Protein AF-A0A501WYX5-F1 (afdb_monomer_lite)

Structure (mmCIF, N/CA/C/O backbone):
data_AF-A0A501WYX5-F1
#
_entry.id   AF-A0A501WYX5-F1
#
loop_
_atom_site.group_PDB
_atom_site.id
_atom_site.type_symbol
_atom_site.label_atom_id
_atom_site.label_alt_id
_atom_site.label_comp_id
_atom_site.label_asym_id
_atom_site.label_entity_id
_atom_site.label_seq_id
_atom_site.pdbx_PDB_ins_code
_atom_site.Cartn_x
_atom_site.Cartn_y
_atom_site.Cartn_z
_atom_site.occupancy
_a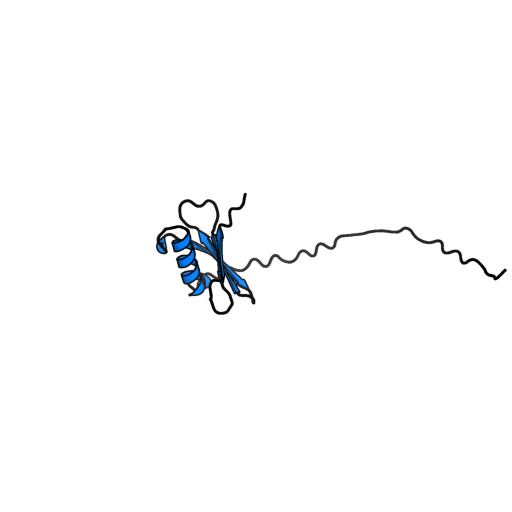tom_site.B_iso_or_equiv
_atom_site.auth_seq_id
_atom_site.auth_comp_id
_atom_site.auth_asym_id
_atom_site.auth_atom_id
_atom_site.pdbx_PDB_model_num
ATOM 1 N N . MET A 1 1 ? 74.039 24.073 5.113 1.00 47.31 1 MET A N 1
ATOM 2 C CA . MET A 1 1 ? 74.199 25.259 4.242 1.00 47.31 1 MET A CA 1
ATOM 3 C C . MET A 1 1 ? 73.671 24.905 2.859 1.00 47.31 1 MET A C 1
ATOM 5 O O . MET A 1 1 ? 74.211 24.002 2.243 1.00 47.31 1 MET A O 1
ATOM 9 N N . GLY A 1 2 ? 72.591 25.558 2.420 1.00 41.66 2 GLY A N 1
ATOM 10 C CA . GLY A 1 2 ? 71.924 25.338 1.131 1.00 41.66 2 GLY A CA 1
ATOM 11 C C . GLY A 1 2 ? 70.712 26.272 1.008 1.00 41.66 2 GLY A C 1
ATOM 12 O O . GLY A 1 2 ? 69.758 26.135 1.759 1.00 41.66 2 GLY A O 1
ATOM 13 N N . LYS A 1 3 ? 70.847 27.281 0.142 1.00 46.56 3 LYS A N 1
ATOM 14 C CA . LYS A 1 3 ? 69.938 28.394 -0.245 1.00 46.56 3 LYS A CA 1
ATOM 15 C C . LYS A 1 3 ? 68.622 27.889 -0.911 1.00 46.56 3 LYS A C 1
ATOM 17 O O . LYS A 1 3 ? 68.581 26.696 -1.184 1.00 46.56 3 LYS A O 1
ATOM 22 N N . PRO A 1 4 ? 67.641 28.729 -1.347 1.00 50.22 4 PRO A N 1
ATOM 23 C CA . PRO A 1 4 ? 67.460 30.186 -1.204 1.00 50.22 4 PRO A CA 1
ATOM 24 C C . PRO A 1 4 ? 65.999 30.689 -0.952 1.00 50.22 4 PRO A C 1
ATOM 26 O O . PRO A 1 4 ? 65.017 29.977 -1.092 1.00 50.22 4 PRO A O 1
ATOM 29 N N . MET A 1 5 ? 65.916 31.992 -0.646 1.00 45.16 5 MET A N 1
ATOM 30 C CA . MET A 1 5 ? 64.968 33.018 -1.143 1.00 45.16 5 MET A CA 1
ATOM 31 C C . MET A 1 5 ? 63.448 32.754 -1.209 1.00 45.16 5 MET A C 1
ATOM 33 O O . MET A 1 5 ? 62.918 32.167 -2.141 1.00 45.16 5 MET A O 1
ATOM 37 N N . ARG A 1 6 ? 62.772 33.407 -0.253 1.00 59.81 6 ARG A N 1
ATOM 38 C CA . ARG A 1 6 ? 61.583 34.280 -0.370 1.00 59.81 6 ARG A CA 1
ATOM 39 C C . ARG A 1 6 ? 60.839 34.294 -1.717 1.00 59.81 6 ARG A C 1
ATOM 41 O O . ARG A 1 6 ? 61.354 34.816 -2.700 1.00 59.81 6 ARG A O 1
ATOM 48 N N . ALA A 1 7 ? 59.544 34.000 -1.655 1.00 46.84 7 ALA A N 1
ATOM 49 C CA . ALA A 1 7 ? 58.537 34.710 -2.435 1.00 46.84 7 ALA A CA 1
ATOM 50 C C . ALA A 1 7 ? 57.392 35.100 -1.494 1.00 46.84 7 ALA A C 1
ATOM 52 O O . ALA A 1 7 ? 56.769 34.256 -0.855 1.00 46.84 7 ALA A O 1
ATOM 53 N N . ALA A 1 8 ? 57.187 36.407 -1.360 1.00 55.53 8 ALA A N 1
ATOM 54 C CA . ALA A 1 8 ? 56.012 36.979 -0.735 1.00 55.53 8 ALA A CA 1
ATOM 55 C C . ALA A 1 8 ? 54.798 36.698 -1.626 1.00 55.53 8 ALA A C 1
ATOM 57 O O . ALA A 1 8 ? 54.860 36.871 -2.842 1.00 55.53 8 ALA A O 1
ATOM 58 N N . SER A 1 9 ? 53.684 36.293 -1.033 1.00 49.44 9 SER A N 1
ATOM 59 C CA . SER A 1 9 ? 52.380 36.323 -1.694 1.00 49.44 9 SER A CA 1
ATOM 60 C C . SER A 1 9 ? 51.358 36.786 -0.667 1.00 49.44 9 SER A C 1
ATOM 62 O O . SER A 1 9 ? 50.842 36.017 0.137 1.00 49.44 9 SER A O 1
ATOM 64 N N . ILE A 1 10 ? 51.176 38.105 -0.647 1.00 54.62 10 ILE A N 1
ATOM 65 C CA . ILE A 1 10 ? 50.020 38.790 -0.072 1.00 54.62 10 ILE A CA 1
ATOM 66 C C . ILE A 1 10 ? 48.903 38.696 -1.112 1.00 54.62 10 ILE A C 1
ATOM 68 O O . ILE A 1 10 ? 49.193 38.929 -2.283 1.00 54.62 10 ILE A O 1
ATOM 72 N N . ALA A 1 11 ? 47.676 38.433 -0.643 1.00 48.25 11 ALA A N 1
ATOM 73 C CA . ALA A 1 11 ? 46.356 38.589 -1.285 1.00 48.25 11 ALA A CA 1
ATOM 74 C C . ALA A 1 11 ? 45.569 37.268 -1.196 1.00 48.25 11 ALA A C 1
ATOM 76 O O . ALA A 1 11 ? 46.105 36.218 -1.508 1.00 48.25 11 ALA A O 1
ATOM 77 N N . LEU A 1 12 ? 44.299 37.203 -0.804 1.00 48.56 12 LEU A N 1
ATOM 78 C CA . LEU A 1 12 ? 43.284 38.227 -0.594 1.00 48.56 12 LEU A CA 1
ATOM 79 C C . LEU A 1 12 ? 42.170 37.546 0.233 1.00 48.56 12 LEU A C 1
ATOM 81 O O . LEU A 1 12 ? 41.700 36.473 -0.144 1.00 48.56 12 LEU A O 1
ATOM 85 N N . LEU A 1 13 ? 41.741 38.142 1.349 1.00 61.16 13 LEU A N 1
ATOM 86 C CA . LEU A 1 13 ? 40.430 37.839 1.928 1.00 61.16 13 LEU A CA 1
ATOM 87 C C . LEU A 1 13 ? 39.374 38.441 1.001 1.00 61.16 13 LEU A C 1
ATOM 89 O O . LEU A 1 13 ? 39.266 39.661 0.982 1.00 61.16 13 LEU A O 1
ATOM 93 N N . THR A 1 14 ? 38.561 37.632 0.319 1.00 53.94 14 THR A N 1
ATOM 94 C CA . THR A 1 14 ? 37.236 38.075 -0.148 1.00 53.94 14 THR A CA 1
ATOM 95 C C . THR A 1 14 ? 36.271 36.915 -0.389 1.00 53.94 14 THR A C 1
ATOM 97 O O . THR A 1 14 ? 36.473 36.100 -1.282 1.00 53.94 14 THR A O 1
ATOM 100 N N . ALA A 1 15 ? 35.177 36.979 0.373 1.00 50.47 15 ALA A N 1
ATOM 101 C CA . ALA A 1 15 ? 33.795 36.696 -0.010 1.00 50.47 15 ALA A CA 1
ATOM 102 C C . ALA A 1 15 ? 33.366 35.239 -0.274 1.00 50.47 15 ALA A C 1
ATOM 104 O O . ALA A 1 15 ? 33.474 34.717 -1.379 1.00 50.47 15 ALA A O 1
ATOM 105 N N . LEU A 1 16 ? 32.681 34.664 0.725 1.00 59.12 16 LEU A N 1
ATOM 106 C CA . LEU A 1 16 ? 31.475 33.873 0.462 1.00 59.12 16 LEU A CA 1
ATOM 107 C C . LEU A 1 16 ? 30.449 34.790 -0.216 1.00 59.12 16 LEU A C 1
ATOM 109 O O . LEU A 1 16 ? 30.168 35.869 0.317 1.00 59.12 16 LEU A O 1
ATOM 113 N N . PRO A 1 17 ? 29.820 34.332 -1.307 1.00 52.31 17 PRO A N 1
ATOM 114 C CA . PRO A 1 17 ? 28.377 34.488 -1.317 1.00 52.31 17 PRO A CA 1
ATOM 115 C C . PRO A 1 17 ? 27.604 33.296 -1.902 1.00 52.31 17 PRO A C 1
ATOM 117 O O . PRO A 1 17 ? 27.955 32.708 -2.918 1.00 52.31 17 PRO A O 1
ATOM 120 N N . LEU A 1 18 ? 26.466 33.079 -1.241 1.00 50.78 18 LEU A N 1
ATOM 121 C CA . LEU A 1 18 ? 25.169 32.689 -1.791 1.00 50.78 18 LEU A CA 1
ATOM 122 C C . LEU A 1 18 ? 24.999 31.232 -2.240 1.00 50.78 18 LEU A C 1
ATOM 124 O O . LEU A 1 18 ? 25.261 30.835 -3.370 1.00 50.78 18 LEU A O 1
ATOM 128 N N . LEU A 1 19 ? 24.391 30.488 -1.311 1.00 52.97 19 LEU A N 1
ATOM 129 C CA . LEU A 1 19 ? 23.415 29.434 -1.564 1.00 52.97 19 LEU A CA 1
ATOM 130 C C . LEU A 1 19 ? 22.515 29.812 -2.752 1.00 52.97 19 LEU A C 1
ATOM 132 O O . LEU A 1 19 ? 21.510 30.505 -2.596 1.00 52.97 19 LEU A O 1
ATOM 136 N N . ALA A 1 20 ? 22.855 29.321 -3.939 1.00 46.78 20 ALA A N 1
ATOM 137 C CA . ALA A 1 20 ? 21.882 29.135 -4.996 1.00 46.78 20 ALA A CA 1
ATOM 138 C C . ALA A 1 20 ? 21.007 27.944 -4.584 1.00 46.78 20 ALA A C 1
ATOM 140 O O . ALA A 1 20 ? 21.253 26.805 -4.980 1.00 46.78 20 ALA A O 1
ATOM 141 N N . SER A 1 21 ? 20.006 28.201 -3.735 1.00 49.50 21 SER A N 1
ATOM 142 C CA . SER A 1 21 ? 18.837 27.329 -3.650 1.00 49.50 21 SER A CA 1
ATOM 143 C C . SER A 1 21 ? 18.191 27.363 -5.026 1.00 49.50 21 SER A C 1
ATOM 145 O O . SER A 1 21 ? 17.433 28.272 -5.352 1.00 49.50 21 SER A O 1
ATOM 147 N N . CYS A 1 22 ? 18.572 26.403 -5.866 1.00 50.03 22 CYS A N 1
ATOM 148 C CA . CYS A 1 22 ? 17.786 26.034 -7.023 1.00 50.03 22 CYS A CA 1
ATOM 149 C C . CYS A 1 22 ? 16.418 25.639 -6.475 1.00 50.03 22 CYS A C 1
ATOM 151 O O . CYS A 1 22 ? 16.265 24.578 -5.868 1.00 50.03 22 CYS A O 1
ATOM 153 N N . ASP A 1 23 ? 15.463 26.548 -6.640 1.00 53.09 23 ASP A N 1
ATOM 154 C CA . ASP A 1 23 ? 14.040 26.288 -6.545 1.00 53.09 23 ASP A CA 1
ATOM 155 C C . ASP A 1 23 ? 13.743 25.228 -7.609 1.00 53.09 23 ASP A C 1
ATOM 157 O O . ASP A 1 23 ? 13.512 25.512 -8.785 1.00 53.09 23 ASP A O 1
ATOM 161 N N . ALA A 1 24 ? 13.929 23.963 -7.231 1.00 58.62 24 ALA A N 1
ATOM 162 C CA . ALA A 1 24 ? 13.465 22.857 -8.031 1.00 58.62 24 ALA A CA 1
ATOM 163 C C . ALA A 1 24 ? 11.949 23.042 -8.104 1.00 58.62 24 ALA A C 1
ATOM 165 O O . ALA A 1 24 ? 11.319 23.061 -7.042 1.00 58.62 24 ALA A O 1
ATOM 166 N N . PRO A 1 25 ? 11.344 23.178 -9.299 1.00 49.12 25 PRO A N 1
ATOM 167 C CA . PRO A 1 25 ? 9.902 23.142 -9.388 1.00 49.12 25 PRO A CA 1
ATOM 168 C C . PRO A 1 25 ? 9.490 21.812 -8.774 1.00 49.12 25 PRO A C 1
ATOM 170 O O . PRO A 1 25 ? 9.814 20.743 -9.305 1.00 49.12 25 PRO A O 1
ATOM 173 N N . ALA A 1 26 ? 8.844 21.888 -7.609 1.00 57.56 26 ALA A N 1
ATOM 174 C CA . ALA A 1 26 ? 8.170 20.765 -7.003 1.00 57.56 26 ALA A CA 1
ATOM 175 C C . ALA A 1 26 ? 7.177 20.301 -8.061 1.00 57.56 26 ALA A C 1
ATOM 177 O O . ALA A 1 26 ? 6.120 20.897 -8.254 1.00 57.56 26 ALA A O 1
ATOM 178 N N . THR A 1 27 ? 7.595 19.299 -8.831 1.00 48.25 27 THR A N 1
ATOM 179 C CA . THR A 1 27 ? 6.763 18.629 -9.809 1.00 48.25 27 THR A CA 1
ATOM 180 C C . THR A 1 27 ? 5.727 17.938 -8.958 1.00 48.25 27 THR A C 1
ATOM 182 O O . THR A 1 27 ? 5.965 16.845 -8.452 1.00 48.25 27 THR A O 1
ATOM 185 N N . THR A 1 28 ? 4.623 18.629 -8.692 1.00 53.78 28 THR A N 1
ATOM 186 C CA . THR A 1 28 ? 3.439 18.046 -8.092 1.00 53.78 28 THR A CA 1
ATOM 187 C C . THR A 1 28 ? 3.094 16.875 -8.995 1.00 53.78 28 THR A C 1
ATOM 189 O O . THR A 1 28 ? 2.770 17.102 -10.166 1.00 53.78 28 THR A O 1
ATOM 192 N N . PRO A 1 29 ? 3.236 15.617 -8.534 1.00 56.31 29 PRO A N 1
ATOM 193 C CA . PRO A 1 29 ? 2.829 14.500 -9.353 1.00 56.31 29 PRO A CA 1
ATOM 194 C C . PRO A 1 29 ? 1.339 14.695 -9.595 1.00 56.31 29 PRO A C 1
ATOM 196 O O . PRO A 1 29 ? 0.524 14.667 -8.673 1.00 56.31 29 PRO A O 1
ATOM 199 N N . MET A 1 30 ? 0.996 14.991 -10.846 1.00 46.06 30 MET A N 1
ATOM 200 C CA . MET A 1 30 ? -0.381 15.092 -11.283 1.00 46.06 30 MET A CA 1
ATOM 201 C C . MET A 1 30 ? -0.973 13.696 -11.111 1.00 46.06 30 MET A C 1
ATOM 203 O O . MET A 1 30 ? -0.749 12.809 -11.938 1.00 46.06 30 MET A O 1
ATOM 207 N N . ALA A 1 31 ? -1.657 13.489 -9.984 1.00 52.97 31 ALA A N 1
ATOM 208 C CA . ALA A 1 31 ? -2.346 12.257 -9.649 1.00 52.97 31 ALA A CA 1
ATOM 209 C C . ALA A 1 31 ? -3.416 12.014 -10.717 1.00 52.97 31 ALA A C 1
ATOM 211 O O . ALA A 1 31 ? -4.540 12.510 -10.657 1.00 52.97 31 ALA A O 1
ATOM 212 N N . THR A 1 32 ? -3.036 11.284 -11.761 1.00 48.88 32 THR A N 1
ATOM 213 C CA . THR A 1 32 ? -3.933 10.902 -12.840 1.00 48.88 32 THR A CA 1
ATOM 214 C C . THR A 1 32 ? -4.931 9.921 -12.250 1.00 48.88 32 THR A C 1
ATOM 216 O O . THR A 1 32 ? -4.581 8.823 -11.827 1.00 48.88 32 THR A O 1
ATOM 219 N N . SER A 1 33 ? -6.202 10.306 -12.228 1.00 50.66 33 SER A N 1
ATOM 220 C CA . SER A 1 33 ? -7.296 9.555 -11.599 1.00 50.66 33 SER A CA 1
ATOM 221 C C . SER A 1 33 ? -7.533 8.172 -12.237 1.00 50.66 33 SER A C 1
ATOM 223 O O . SER A 1 33 ? -8.171 7.317 -11.630 1.00 50.66 33 SER A O 1
ATOM 225 N N . ARG A 1 34 ? -6.955 7.899 -13.422 1.00 45.91 34 ARG A N 1
ATOM 226 C CA . ARG A 1 34 ? -6.871 6.549 -14.024 1.00 45.91 34 ARG A CA 1
ATOM 227 C C . ARG A 1 34 ? -5.873 5.613 -13.323 1.00 45.91 34 ARG A C 1
ATOM 229 O O . ARG A 1 34 ? -5.898 4.413 -13.568 1.00 45.91 34 ARG A O 1
ATOM 236 N N . GLY A 1 35 ? -5.001 6.131 -12.458 1.00 48.25 35 GLY A N 1
ATOM 237 C CA . GLY A 1 35 ? -3.951 5.380 -11.764 1.00 48.25 35 GLY A CA 1
ATOM 238 C C . GLY A 1 35 ? -4.383 4.707 -10.458 1.00 48.25 35 GLY A C 1
ATOM 239 O O . GLY A 1 35 ? -3.626 3.883 -9.947 1.00 48.25 35 GLY A O 1
ATOM 240 N N . VAL A 1 36 ? -5.579 5.023 -9.945 1.00 55.44 36 VAL A N 1
ATOM 241 C CA . VAL A 1 36 ? -6.091 4.556 -8.638 1.00 55.44 36 VAL A CA 1
ATOM 242 C C . VAL A 1 36 ? -6.667 3.130 -8.704 1.00 55.44 36 VAL A C 1
ATOM 244 O O . VAL A 1 36 ? -6.817 2.474 -7.679 1.00 55.44 36 VAL A O 1
ATOM 247 N N . GLN A 1 37 ? -6.950 2.604 -9.900 1.00 63.31 37 GLN A N 1
ATOM 248 C CA . GLN A 1 37 ? -7.523 1.262 -10.103 1.00 63.31 37 GLN A CA 1
ATOM 249 C C . GLN A 1 37 ? -6.575 0.333 -10.881 1.00 63.31 37 GLN A C 1
ATOM 251 O O . GLN A 1 37 ? -6.982 -0.374 -11.796 1.00 63.31 37 GLN A O 1
ATOM 256 N N . GLY A 1 38 ? -5.281 0.358 -10.550 1.00 82.75 38 GLY A N 1
ATOM 257 C CA . GLY A 1 38 ? -4.291 -0.558 -11.130 1.00 82.75 38 GLY A CA 1
ATOM 258 C C . GLY A 1 38 ? -4.117 -1.852 -10.318 1.00 82.75 38 GLY A C 1
ATOM 259 O O . GLY A 1 38 ? -4.382 -1.846 -9.115 1.00 82.75 38 GLY A O 1
ATOM 260 N N . PRO A 1 39 ? -3.591 -2.939 -10.918 1.00 90.19 39 PRO A N 1
ATOM 261 C CA . PRO A 1 39 ? -3.363 -4.216 -10.227 1.00 90.19 39 PRO A CA 1
ATOM 262 C C . PRO A 1 39 ? -2.468 -4.070 -8.987 1.00 90.19 39 PRO A C 1
ATOM 264 O O . PRO A 1 39 ? -2.764 -4.648 -7.945 1.00 90.19 39 PRO A O 1
ATOM 267 N N . ILE A 1 40 ? -1.441 -3.215 -9.057 1.00 93.81 40 ILE A N 1
ATOM 268 C CA . ILE A 1 40 ? -0.578 -2.889 -7.910 1.00 93.81 40 ILE A CA 1
ATOM 269 C C . ILE A 1 40 ? -1.369 -2.196 -6.794 1.00 93.81 40 ILE A C 1
ATOM 271 O O . ILE A 1 40 ? -1.170 -2.497 -5.622 1.00 93.81 40 ILE A O 1
ATOM 275 N N . VAL A 1 41 ? -2.302 -1.301 -7.136 1.00 94.88 41 VAL A N 1
ATOM 276 C CA . VAL A 1 41 ? -3.137 -0.627 -6.131 1.00 94.88 41 VAL A CA 1
ATOM 277 C C . VAL A 1 41 ? -4.042 -1.637 -5.433 1.00 94.88 41 VAL A C 1
ATOM 279 O O . VAL A 1 41 ? -4.134 -1.621 -4.209 1.00 94.88 41 VAL A O 1
ATOM 282 N N . SER A 1 42 ? -4.654 -2.557 -6.179 1.00 95.06 42 SER A N 1
ATOM 283 C CA . SER A 1 42 ? -5.465 -3.638 -5.608 1.00 95.06 42 SER A CA 1
ATOM 284 C C . SER A 1 42 ? -4.649 -4.559 -4.697 1.00 95.06 42 SER A C 1
ATOM 286 O O . SER A 1 42 ? -5.087 -4.843 -3.582 1.00 95.06 42 SER A O 1
ATOM 288 N N . ALA A 1 43 ? -3.449 -4.965 -5.121 1.00 96.12 43 ALA A N 1
ATOM 289 C CA . ALA A 1 43 ? -2.547 -5.787 -4.314 1.00 96.12 43 ALA A CA 1
ATOM 290 C C . ALA A 1 43 ? -2.118 -5.065 -3.026 1.00 96.12 43 ALA A C 1
ATOM 292 O O . ALA A 1 43 ? -2.220 -5.620 -1.933 1.00 96.12 43 ALA A O 1
ATOM 293 N N . CYS A 1 44 ? -1.744 -3.788 -3.127 1.00 97.25 44 CYS A N 1
ATOM 294 C CA . CYS A 1 44 ? -1.404 -2.977 -1.964 1.00 97.25 44 CYS A CA 1
ATOM 295 C C . CYS A 1 44 ? -2.576 -2.807 -0.993 1.00 97.25 44 CYS A C 1
ATOM 297 O O . CYS A 1 44 ? -2.386 -2.908 0.219 1.00 97.25 44 CYS A O 1
ATOM 299 N N . ARG A 1 45 ? -3.800 -2.590 -1.493 1.00 97.25 45 ARG A N 1
ATOM 300 C CA . ARG A 1 45 ? -4.993 -2.524 -0.635 1.00 97.25 45 ARG A CA 1
ATOM 301 C C . ARG A 1 45 ? -5.224 -3.840 0.103 1.00 97.25 45 ARG A C 1
ATOM 303 O O . ARG A 1 45 ? -5.557 -3.803 1.284 1.00 97.25 45 ARG A O 1
ATOM 310 N N . ALA A 1 46 ? -5.033 -4.976 -0.567 1.00 97.56 46 ALA A N 1
ATOM 311 C CA . ALA A 1 46 ? -5.176 -6.294 0.043 1.00 97.56 46 ALA A CA 1
ATOM 312 C C . ALA A 1 46 ? -4.146 -6.533 1.157 1.00 97.56 46 ALA A C 1
ATOM 314 O O . ALA A 1 46 ? -4.513 -6.977 2.244 1.00 97.56 46 ALA A O 1
ATOM 315 N N . GLU A 1 47 ? -2.881 -6.173 0.937 1.00 97.81 47 GLU A N 1
ATOM 316 C CA . GLU A 1 47 ? -1.837 -6.350 1.951 1.00 97.81 47 GLU A CA 1
ATOM 317 C C . GLU A 1 47 ? -1.996 -5.393 3.142 1.00 97.81 47 GLU A C 1
ATOM 319 O O . GLU A 1 47 ? -1.825 -5.800 4.292 1.00 97.81 47 GLU A O 1
ATOM 324 N N . VAL A 1 48 ? -2.422 -4.145 2.910 1.00 97.50 48 VAL A N 1
ATOM 325 C CA . VAL A 1 48 ? -2.795 -3.231 4.003 1.00 97.50 48 VAL A CA 1
ATOM 326 C C . VAL A 1 48 ? -3.986 -3.785 4.789 1.00 97.50 48 VAL A C 1
ATOM 328 O O . VAL A 1 48 ? -3.942 -3.805 6.017 1.00 97.50 48 VAL A O 1
ATOM 331 N N . ALA A 1 49 ? -5.023 -4.284 4.109 1.00 97.81 49 ALA A N 1
ATOM 332 C CA . ALA A 1 49 ? -6.199 -4.872 4.752 1.00 97.81 49 ALA A CA 1
ATOM 333 C C . ALA A 1 49 ? -5.818 -6.062 5.645 1.00 97.81 49 ALA A C 1
ATOM 335 O O . ALA A 1 49 ? -6.207 -6.101 6.813 1.00 97.81 49 ALA A O 1
ATOM 336 N N . ARG A 1 50 ? -4.972 -6.973 5.140 1.00 97.50 50 ARG A N 1
ATOM 337 C CA . ARG A 1 50 ? -4.425 -8.103 5.908 1.00 97.50 50 ARG A CA 1
ATOM 338 C C . ARG A 1 50 ? -3.628 -7.650 7.125 1.00 97.50 50 ARG A C 1
ATOM 340 O O . ARG A 1 50 ? -3.808 -8.205 8.203 1.00 97.50 50 ARG A O 1
ATOM 347 N N . LYS A 1 51 ? -2.757 -6.650 6.968 1.00 95.94 51 LYS A N 1
ATOM 348 C CA . LYS A 1 51 ? -1.901 -6.157 8.057 1.00 95.94 51 LYS A CA 1
ATOM 349 C C . LYS A 1 51 ? -2.688 -5.425 9.146 1.00 95.94 51 LYS A C 1
ATOM 351 O O . LYS A 1 51 ? -2.289 -5.441 10.307 1.00 95.94 51 LYS A O 1
ATOM 356 N N . VAL A 1 52 ? -3.789 -4.775 8.774 1.00 95.56 52 VAL A N 1
ATOM 357 C CA . VAL A 1 52 ? -4.661 -4.029 9.692 1.00 95.56 52 VAL A CA 1
ATOM 358 C C . VAL A 1 52 ? -5.739 -4.918 10.321 1.00 95.56 52 VAL A C 1
ATOM 360 O O . VAL A 1 52 ? -6.162 -4.625 11.437 1.00 95.56 52 VAL A O 1
ATOM 363 N N . GLY A 1 53 ? -6.159 -5.987 9.640 1.00 96.75 53 GLY A N 1
ATOM 364 C CA . GLY A 1 53 ? -7.254 -6.859 10.071 1.00 96.75 53 GLY A CA 1
ATOM 365 C C . GLY A 1 53 ? -8.641 -6.326 9.697 1.00 96.75 53 GLY A C 1
ATOM 366 O O . GLY A 1 53 ? -9.572 -6.451 10.484 1.00 96.75 53 GLY A O 1
ATOM 367 N N . VAL A 1 54 ? -8.776 -5.702 8.524 1.00 97.56 54 VAL A N 1
ATOM 368 C CA . VAL A 1 54 ? -10.042 -5.135 8.008 1.00 97.56 54 VAL A CA 1
ATOM 369 C C . VAL A 1 54 ? -10.349 -5.674 6.613 1.00 97.56 54 VAL A C 1
ATOM 371 O O . VAL A 1 54 ? -9.509 -6.333 5.997 1.00 97.56 54 VAL A O 1
ATOM 374 N N . SER A 1 55 ? -11.538 -5.389 6.080 1.00 97.81 55 SER A N 1
ATOM 375 C CA . SER A 1 55 ? -11.856 -5.740 4.695 1.00 97.81 55 SER A CA 1
ATOM 376 C C . SER A 1 55 ? -11.119 -4.837 3.694 1.00 97.81 55 SER A C 1
ATOM 378 O O . SER A 1 55 ? -10.834 -3.667 3.955 1.00 97.81 55 SER A O 1
ATOM 380 N N . VAL A 1 56 ? -10.851 -5.347 2.486 1.00 97.12 56 VAL A N 1
ATOM 381 C CA . VAL A 1 56 ? -10.239 -4.550 1.400 1.00 97.12 56 VAL A CA 1
ATOM 382 C C . VAL A 1 56 ? -11.108 -3.343 1.021 1.00 97.12 56 VAL A C 1
ATOM 384 O O . VAL A 1 56 ? -10.586 -2.298 0.623 1.00 97.12 56 VAL A O 1
ATOM 387 N N . ALA A 1 57 ? -12.432 -3.461 1.168 1.00 96.25 57 ALA A N 1
ATOM 388 C CA . ALA A 1 57 ? -13.385 -2.388 0.900 1.00 96.25 57 ALA A CA 1
ATOM 389 C C . ALA A 1 57 ? -13.173 -1.169 1.814 1.00 96.25 57 ALA A C 1
ATOM 391 O O . ALA A 1 57 ? -13.376 -0.037 1.378 1.00 96.25 57 ALA A O 1
ATOM 392 N N . GLU A 1 58 ? -12.696 -1.389 3.039 1.00 96.94 58 GLU A N 1
ATOM 393 C CA . GLU A 1 58 ? -12.406 -0.334 4.014 1.00 96.94 58 GLU A CA 1
ATOM 394 C C . GLU A 1 58 ? -11.049 0.345 3.786 1.00 96.94 58 GLU A C 1
ATOM 396 O O . GLU A 1 58 ? -10.800 1.434 4.308 1.00 96.94 58 GLU A O 1
ATOM 401 N N . VAL A 1 59 ? -10.170 -0.263 2.984 1.00 97.19 59 VAL A N 1
ATOM 402 C CA . VAL A 1 59 ? -8.876 0.324 2.631 1.00 97.19 59 VAL A CA 1
ATOM 403 C C . VAL A 1 59 ? -9.036 1.236 1.424 1.00 97.19 59 VAL A C 1
ATOM 405 O O . VAL A 1 59 ? -9.353 0.782 0.320 1.00 97.19 59 VAL A O 1
ATOM 408 N N . ARG A 1 60 ? -8.769 2.529 1.614 1.00 96.06 60 ARG A N 1
ATOM 409 C CA . ARG A 1 60 ? -8.927 3.562 0.584 1.00 96.06 60 ARG A CA 1
ATOM 410 C C . ARG A 1 60 ? -7.563 4.077 0.122 1.00 96.06 60 ARG A C 1
ATOM 412 O O . ARG A 1 60 ? -6.876 4.704 0.925 1.00 96.06 60 ARG A O 1
ATOM 419 N N . PRO A 1 61 ? -7.157 3.854 -1.140 1.00 95.00 61 PRO A N 1
ATOM 420 C CA . PRO A 1 61 ? -5.953 4.478 -1.675 1.00 95.00 61 PRO A CA 1
ATOM 421 C C . PRO A 1 61 ? -6.145 5.999 -1.717 1.00 95.00 61 PRO A C 1
ATOM 423 O O . PRO A 1 61 ? -7.210 6.483 -2.103 1.00 95.00 61 PRO A O 1
ATOM 426 N N . VAL A 1 62 ? -5.125 6.737 -1.293 1.00 94.19 62 VAL A N 1
ATOM 427 C CA . VAL A 1 62 ? -5.110 8.207 -1.250 1.00 94.19 62 VAL A CA 1
ATOM 428 C C . VAL A 1 62 ? -4.012 8.811 -2.109 1.00 94.19 62 VAL A C 1
ATOM 430 O O . VAL A 1 62 ? -4.153 9.952 -2.528 1.00 94.19 62 VAL A O 1
ATOM 433 N N . ASP A 1 63 ? -2.955 8.052 -2.401 1.00 94.06 63 ASP A N 1
ATOM 434 C CA . ASP A 1 63 ? -1.903 8.478 -3.317 1.00 94.06 63 ASP A CA 1
ATOM 435 C C . ASP A 1 63 ? -1.248 7.270 -3.998 1.00 94.06 63 ASP A C 1
ATOM 437 O O . ASP A 1 63 ? -1.215 6.167 -3.440 1.00 94.06 63 ASP A O 1
ATOM 441 N N . VAL A 1 64 ? -0.748 7.474 -5.215 1.00 95.31 64 VAL A N 1
ATOM 442 C CA . VAL A 1 64 ? -0.037 6.466 -6.007 1.00 95.31 64 VAL A CA 1
ATOM 443 C C . VAL A 1 64 ? 1.149 7.138 -6.690 1.00 95.31 64 VAL A C 1
ATOM 445 O O . VAL A 1 64 ? 0.994 7.840 -7.687 1.00 95.31 64 VAL A O 1
ATOM 448 N N . ILE A 1 65 ? 2.346 6.864 -6.185 1.00 94.06 65 ILE A N 1
ATOM 449 C CA . ILE A 1 65 ? 3.605 7.418 -6.676 1.00 94.06 65 ILE A CA 1
ATOM 450 C C . ILE A 1 65 ? 4.277 6.358 -7.542 1.00 94.06 65 ILE A C 1
ATOM 452 O O . ILE A 1 65 ? 4.616 5.275 -7.069 1.00 94.06 65 ILE A O 1
ATOM 456 N N . ARG A 1 66 ? 4.480 6.655 -8.827 1.00 93.94 66 ARG A N 1
ATOM 457 C CA . ARG A 1 66 ? 5.161 5.758 -9.770 1.00 93.94 66 ARG A CA 1
ATOM 458 C C . ARG A 1 66 ? 6.543 6.306 -10.080 1.00 93.94 66 ARG A C 1
ATOM 460 O O . ARG A 1 66 ? 6.684 7.471 -10.433 1.00 93.94 66 ARG A O 1
ATOM 467 N N . THR A 1 67 ? 7.549 5.452 -9.976 1.00 91.94 67 THR A N 1
ATOM 468 C CA . THR A 1 67 ? 8.950 5.772 -10.255 1.00 91.94 67 THR A CA 1
ATOM 469 C C . THR A 1 67 ? 9.536 4.725 -11.203 1.00 91.94 67 THR A C 1
ATOM 471 O O . THR A 1 67 ? 8.979 3.630 -11.335 1.00 91.94 67 THR A O 1
ATOM 474 N N . PRO A 1 68 ? 10.695 4.992 -11.827 1.00 92.56 68 PRO A N 1
ATOM 475 C CA . PRO A 1 68 ? 11.420 3.970 -12.578 1.00 92.56 68 PRO A CA 1
ATOM 476 C C . PRO A 1 68 ? 11.800 2.735 -11.746 1.00 92.56 68 PRO A C 1
ATOM 478 O O . PRO A 1 68 ? 12.053 1.681 -12.320 1.00 92.56 68 PRO A O 1
ATOM 481 N N . SER A 1 69 ? 11.833 2.838 -10.415 1.00 91.56 69 SER A N 1
ATOM 482 C CA . SER A 1 69 ? 12.183 1.732 -9.516 1.00 91.56 69 SER A CA 1
ATOM 483 C C . SER A 1 69 ? 10.971 0.914 -9.057 1.00 91.56 69 SER A C 1
ATOM 485 O O . SER A 1 69 ? 11.139 -0.191 -8.544 1.00 91.56 69 SER A O 1
ATOM 487 N N . GLY A 1 70 ? 9.749 1.420 -9.242 1.00 95.00 70 GLY A N 1
ATOM 488 C CA . GLY A 1 70 ? 8.540 0.766 -8.749 1.00 95.00 70 GLY A CA 1
ATOM 489 C C . GLY A 1 70 ? 7.405 1.734 -8.432 1.00 95.00 70 GLY A C 1
ATOM 490 O O . GLY A 1 70 ? 7.390 2.879 -8.881 1.00 95.00 70 GLY A O 1
ATOM 491 N N . THR A 1 71 ? 6.434 1.264 -7.656 1.00 96.12 71 THR A N 1
ATOM 492 C CA . THR A 1 71 ? 5.248 2.033 -7.256 1.00 96.12 71 THR A CA 1
ATOM 493 C C . THR A 1 71 ? 5.107 2.046 -5.737 1.00 96.12 71 THR A C 1
ATOM 495 O O . THR A 1 71 ? 5.168 0.994 -5.109 1.00 96.12 71 THR A O 1
ATOM 498 N N . GLU A 1 72 ? 4.867 3.217 -5.153 1.00 96.31 72 GLU A N 1
ATOM 499 C CA . GLU A 1 72 ? 4.378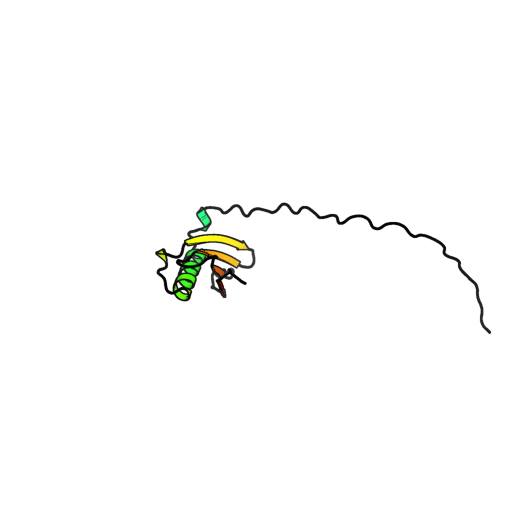 3.369 -3.781 1.00 96.31 72 GLU A CA 1
ATOM 500 C C . GLU A 1 72 ? 2.885 3.717 -3.819 1.00 96.31 72 GLU A C 1
ATOM 502 O O . GLU A 1 72 ? 2.456 4.610 -4.546 1.00 96.31 72 GLU A O 1
ATOM 507 N N . VAL A 1 73 ? 2.078 3.010 -3.036 1.00 96.75 73 VAL A N 1
ATOM 508 C CA . VAL A 1 73 ? 0.654 3.277 -2.835 1.00 96.75 73 VAL A CA 1
ATOM 509 C C . VAL A 1 73 ? 0.455 3.682 -1.386 1.00 96.75 73 VAL A C 1
ATOM 511 O O . VAL A 1 73 ? 0.767 2.913 -0.475 1.00 96.75 73 VAL A O 1
ATOM 514 N N . ARG A 1 74 ? -0.116 4.866 -1.164 1.00 96.56 74 ARG A N 1
ATOM 515 C CA . ARG A 1 74 ? -0.552 5.302 0.163 1.00 96.56 74 ARG A CA 1
ATOM 516 C C . ARG A 1 74 ? -2.027 5.004 0.331 1.00 96.56 74 ARG A C 1
ATOM 518 O O . ARG A 1 74 ? -2.827 5.355 -0.536 1.00 96.56 74 ARG A O 1
ATOM 525 N N . ALA A 1 75 ? -2.403 4.375 1.439 1.00 96.94 75 ALA A N 1
ATOM 526 C CA . ALA A 1 75 ? -3.786 3.999 1.705 1.00 96.94 75 ALA A CA 1
ATOM 527 C C . ALA A 1 75 ? -4.205 4.275 3.152 1.00 96.94 75 ALA A C 1
ATOM 529 O O . ALA A 1 75 ? -3.460 4.020 4.094 1.00 96.94 75 ALA A O 1
ATOM 530 N N . LEU A 1 76 ? -5.426 4.774 3.327 1.00 96.50 76 LEU A N 1
ATOM 531 C CA . LEU A 1 76 ? -6.080 4.896 4.625 1.00 96.50 76 LEU A CA 1
ATOM 532 C C . LEU A 1 76 ? -6.781 3.588 4.985 1.00 96.50 76 LEU A C 1
ATOM 534 O O . LEU A 1 76 ? -7.332 2.911 4.117 1.00 96.50 76 LEU A O 1
ATOM 538 N N . ALA A 1 77 ? -6.798 3.280 6.278 1.00 96.19 77 ALA A N 1
ATOM 539 C CA . ALA A 1 77 ? -7.561 2.184 6.858 1.00 96.19 77 ALA A CA 1
ATOM 540 C C . ALA A 1 77 ? -8.249 2.663 8.155 1.00 96.19 77 ALA A C 1
ATOM 542 O O . ALA A 1 77 ? -7.757 3.611 8.779 1.00 96.19 77 ALA A O 1
ATOM 543 N N . PRO A 1 78 ? -9.365 2.041 8.577 1.00 94.75 78 PRO A N 1
ATOM 544 C CA . PRO A 1 78 ? -10.108 2.449 9.767 1.00 94.75 78 PRO A CA 1
ATOM 545 C C . PRO A 1 78 ? -9.257 2.499 11.040 1.00 94.75 78 PRO A C 1
ATOM 547 O O . PRO A 1 78 ? -8.374 1.669 11.264 1.00 94.75 78 PRO A O 1
ATOM 550 N N . GLY A 1 79 ? -9.540 3.484 11.898 1.00 90.69 79 GLY A N 1
ATOM 551 C CA . GLY A 1 79 ? -8.883 3.623 13.201 1.00 90.69 79 GLY A CA 1
ATOM 552 C C . GLY A 1 79 ? -7.387 3.944 13.118 1.00 90.69 79 GLY A C 1
ATOM 553 O O . GLY A 1 79 ? -6.631 3.567 14.014 1.00 90.69 79 GLY A O 1
ATOM 554 N N . ARG A 1 80 ? -6.925 4.576 12.034 1.00 89.88 80 ARG A N 1
ATOM 555 C CA . ARG A 1 80 ? -5.526 4.983 11.841 1.00 89.88 80 ARG A CA 1
ATOM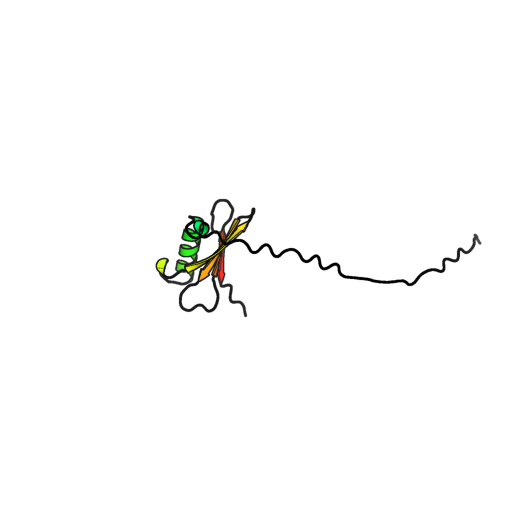 556 C C . ARG A 1 80 ? -5.437 6.493 11.627 1.00 89.88 80 ARG A C 1
ATOM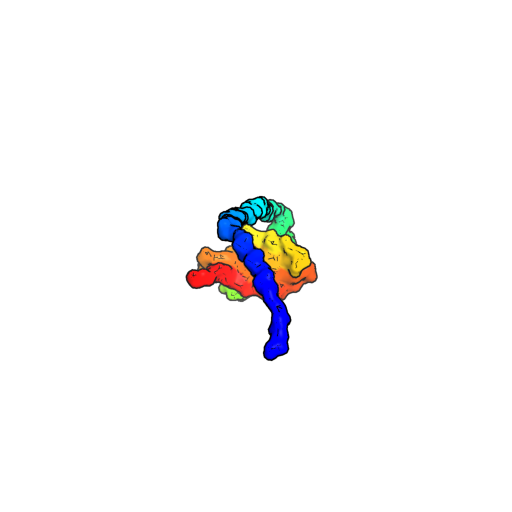 558 O O . ARG A 1 80 ? -6.265 7.070 10.932 1.00 89.88 80 ARG A O 1
ATOM 565 N N . LYS A 1 81 ? -4.437 7.127 12.248 1.00 91.12 81 LYS A N 1
ATOM 566 C CA . LYS A 1 81 ? -4.223 8.587 12.192 1.00 91.12 81 LYS A CA 1
ATOM 567 C C . LYS A 1 81 ? -3.378 9.020 10.992 1.00 91.12 81 LYS A C 1
ATOM 569 O O . LYS A 1 81 ? -3.388 10.189 10.632 1.00 91.12 81 LYS A O 1
ATOM 574 N N . ALA A 1 82 ? -2.658 8.080 10.388 1.00 94.56 82 ALA A N 1
ATOM 575 C CA . ALA A 1 82 ? -1.844 8.286 9.203 1.00 94.56 82 ALA A CA 1
ATOM 576 C C . ALA A 1 82 ? -2.113 7.185 8.159 1.00 94.56 82 ALA A C 1
ATOM 578 O O . ALA A 1 82 ? -2.680 6.137 8.492 1.00 94.56 82 ALA A O 1
ATOM 579 N N . PRO A 1 83 ? -1.721 7.394 6.894 1.00 95.88 83 PRO A N 1
ATOM 580 C CA . PRO A 1 83 ? -1.762 6.347 5.884 1.00 95.88 83 PRO A CA 1
ATOM 581 C C . PRO A 1 83 ? -0.795 5.187 6.165 1.00 95.88 83 PRO A C 1
ATOM 583 O O . PRO A 1 83 ? 0.142 5.267 6.960 1.00 95.88 83 PRO A O 1
ATOM 586 N N . TRP A 1 84 ? -1.017 4.092 5.452 1.00 97.12 84 TRP A N 1
ATOM 587 C CA . TRP A 1 84 ? -0.034 3.045 5.215 1.00 97.12 84 TRP A CA 1
ATOM 588 C C . TRP A 1 84 ? 0.645 3.296 3.874 1.00 97.12 84 TRP A C 1
ATOM 590 O O . TRP A 1 84 ? -0.040 3.612 2.904 1.00 97.12 84 TRP A O 1
ATOM 600 N N . ALA A 1 85 ? 1.960 3.124 3.810 1.00 97.00 85 ALA A N 1
ATOM 601 C CA . ALA A 1 85 ? 2.724 3.069 2.573 1.00 97.00 85 ALA A CA 1
ATOM 602 C C . ALA A 1 85 ? 2.941 1.605 2.188 1.00 97.00 85 ALA A C 1
ATOM 604 O O . ALA A 1 85 ? 3.453 0.815 2.980 1.00 97.00 85 ALA A O 1
ATOM 605 N N . CYS A 1 86 ? 2.544 1.246 0.974 1.00 97.94 86 CYS A N 1
ATOM 606 C CA . CYS A 1 86 ? 2.822 -0.040 0.356 1.00 97.94 86 CYS A CA 1
ATOM 607 C C . CYS A 1 86 ? 3.740 0.181 -0.842 1.00 97.94 86 CYS A C 1
ATOM 609 O O . CYS A 1 86 ? 3.395 0.958 -1.727 1.00 97.94 86 CYS A O 1
ATOM 611 N N . SER A 1 87 ? 4.889 -0.486 -0.882 1.00 97.56 87 SER A N 1
ATOM 612 C CA . SER A 1 87 ? 5.825 -0.401 -2.004 1.00 97.56 87 SER A CA 1
ATOM 613 C C . SER A 1 87 ? 5.812 -1.686 -2.825 1.00 97.56 87 SER A C 1
ATOM 615 O O . SER A 1 87 ? 5.720 -2.788 -2.282 1.00 97.56 87 SER A O 1
ATOM 617 N N . ALA A 1 88 ? 5.914 -1.542 -4.141 1.00 97.56 88 ALA A N 1
ATOM 618 C CA . ALA A 1 88 ? 6.018 -2.634 -5.093 1.00 97.56 88 ALA A CA 1
ATOM 619 C C . ALA A 1 88 ? 7.127 -2.346 -6.111 1.00 97.56 88 ALA A C 1
ATOM 621 O O . ALA A 1 88 ? 7.325 -1.193 -6.501 1.00 97.56 88 ALA A O 1
ATOM 622 N N . ASN A 1 89 ? 7.835 -3.381 -6.565 1.00 95.75 89 ASN A N 1
ATOM 623 C CA . ASN A 1 89 ? 8.820 -3.242 -7.640 1.00 95.75 89 ASN A CA 1
ATOM 624 C C . ASN A 1 89 ? 8.137 -3.061 -9.016 1.00 95.75 89 ASN A C 1
ATOM 626 O O . ASN A 1 89 ? 6.909 -3.030 -9.130 1.00 95.75 89 ASN A O 1
ATOM 630 N N . ARG A 1 90 ? 8.936 -2.940 -10.084 1.00 93.31 90 ARG A N 1
ATOM 631 C CA . ARG A 1 90 ? 8.423 -2.818 -11.463 1.00 93.31 90 ARG A CA 1
ATOM 632 C C . ARG A 1 90 ? 7.611 -4.021 -11.941 1.00 93.31 90 ARG A C 1
ATOM 634 O O . ARG A 1 90 ? 6.707 -3.840 -12.749 1.00 93.31 90 ARG A O 1
ATOM 641 N N . ASP A 1 91 ? 7.909 -5.204 -11.421 1.00 92.06 91 ASP A N 1
ATOM 642 C CA . ASP A 1 91 ? 7.210 -6.447 -11.758 1.00 92.06 91 ASP A CA 1
ATOM 643 C C . ASP A 1 91 ? 5.875 -6.581 -11.001 1.00 92.06 91 ASP A C 1
ATOM 645 O O . ASP A 1 91 ? 5.144 -7.551 -11.175 1.00 92.06 91 ASP A O 1
ATOM 649 N N . GLY A 1 92 ? 5.539 -5.601 -10.151 1.00 90.06 92 GLY A N 1
ATOM 650 C CA . GLY A 1 92 ? 4.320 -5.590 -9.348 1.00 90.06 92 GLY A CA 1
ATOM 651 C C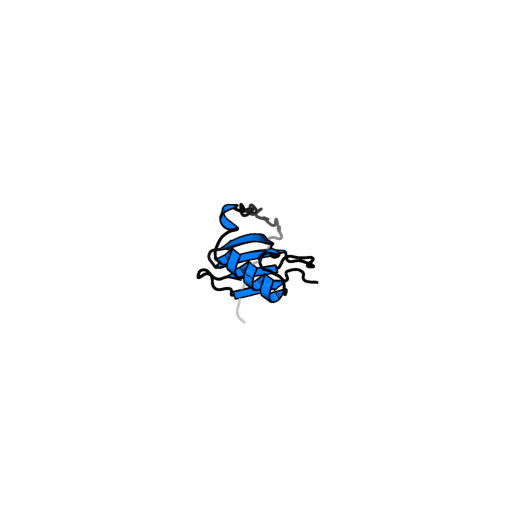 . GLY A 1 92 ? 4.396 -6.446 -8.082 1.00 90.06 92 GLY A C 1
ATOM 652 O O . GLY A 1 92 ? 3.374 -6.635 -7.423 1.00 90.06 92 GLY A O 1
ATOM 653 N N . VAL A 1 93 ? 5.582 -6.937 -7.712 1.00 94.62 93 VAL A N 1
ATOM 654 C CA . VAL A 1 93 ? 5.810 -7.672 -6.462 1.00 94.62 93 VAL A CA 1
ATOM 655 C C . VAL A 1 93 ? 5.807 -6.691 -5.296 1.00 94.62 93 VAL A C 1
ATOM 657 O O . VAL A 1 93 ? 6.579 -5.731 -5.294 1.00 94.62 93 VAL A O 1
ATOM 660 N N . ILE A 1 94 ? 4.961 -6.943 -4.293 1.00 96.88 94 ILE A N 1
ATOM 661 C CA . ILE A 1 94 ? 4.916 -6.150 -3.059 1.00 96.88 94 ILE A CA 1
ATOM 662 C C . ILE A 1 94 ? 6.194 -6.394 -2.252 1.00 96.88 94 ILE A C 1
ATOM 664 O O . ILE A 1 94 ? 6.516 -7.531 -1.916 1.00 96.88 94 ILE A O 1
ATOM 668 N N . LEU A 1 95 ? 6.910 -5.319 -1.935 1.00 97.25 95 LEU A N 1
ATOM 669 C CA . LEU A 1 95 ? 8.172 -5.358 -1.198 1.00 97.25 95 LEU A CA 1
ATOM 670 C C . LEU A 1 95 ? 7.972 -5.051 0.287 1.00 97.25 95 LEU A C 1
ATOM 672 O O . LEU A 1 95 ? 8.580 -5.687 1.145 1.00 97.25 95 LEU A O 1
ATOM 676 N N . SER A 1 96 ? 7.138 -4.059 0.608 1.00 96.88 96 SER A N 1
ATOM 677 C CA . SER A 1 96 ? 6.905 -3.650 1.993 1.00 96.88 96 SER A CA 1
ATOM 678 C C . SER A 1 96 ? 5.544 -2.993 2.189 1.00 96.88 96 SER A C 1
ATOM 680 O O . SER A 1 96 ? 4.990 -2.387 1.274 1.00 96.88 96 SER A O 1
ATOM 682 N N . VAL A 1 97 ? 5.025 -3.093 3.416 1.00 97.06 97 VAL A N 1
ATOM 683 C CA . VAL A 1 97 ? 3.833 -2.372 3.881 1.00 97.06 97 VAL A CA 1
ATOM 684 C C . VAL A 1 97 ? 4.125 -1.799 5.261 1.00 97.06 97 VAL A C 1
ATOM 686 O O . VAL A 1 97 ? 4.373 -2.551 6.205 1.00 97.06 97 VAL A O 1
ATOM 689 N N . LEU A 1 98 ? 4.118 -0.478 5.399 1.00 96.44 98 LEU A N 1
ATOM 690 C CA . LEU A 1 98 ? 4.575 0.242 6.588 1.00 96.44 98 LEU A CA 1
ATOM 691 C C . LEU A 1 98 ? 3.539 1.296 6.985 1.00 96.44 98 LEU A C 1
ATOM 693 O O . LEU A 1 98 ? 2.998 1.993 6.132 1.00 96.44 98 LEU A O 1
ATOM 697 N N . TYR A 1 99 ? 3.248 1.423 8.277 1.00 95.19 99 TYR A N 1
ATOM 698 C CA . TYR A 1 99 ? 2.439 2.536 8.772 1.00 95.19 99 TYR A CA 1
ATOM 699 C C . TYR A 1 99 ? 3.291 3.804 8.735 1.00 95.19 99 TYR A C 1
ATOM 701 O O . TYR A 1 99 ? 4.423 3.746 9.203 1.00 95.19 99 TYR A O 1
ATOM 709 N N . THR A 1 100 ? 2.799 4.920 8.189 1.00 94.56 100 THR A N 1
ATOM 710 C CA . THR A 1 100 ? 3.618 6.140 8.015 1.00 94.56 100 THR A CA 1
ATOM 711 C C . THR A 1 100 ? 3.507 7.119 9.178 1.00 94.56 100 THR A C 1
ATOM 713 O O . THR A 1 100 ? 4.142 8.168 9.159 1.00 94.56 100 THR A O 1
ATOM 716 N N . GLY A 1 101 ? 2.666 6.824 10.170 1.00 86.19 101 GLY A N 1
ATOM 717 C CA . GLY A 1 101 ? 2.599 7.616 11.390 1.00 86.19 101 GLY A CA 1
ATOM 718 C C . GLY A 1 101 ? 3.727 7.193 12.317 1.00 86.19 101 GLY A C 1
ATOM 719 O O . GLY A 1 101 ? 3.541 6.260 13.096 1.00 86.19 101 GLY A O 1
ATOM 720 N N . TRP A 1 102 ? 4.892 7.826 12.202 1.00 72.81 102 TRP A N 1
ATOM 721 C CA . TRP A 1 102 ? 5.975 7.671 13.173 1.00 72.81 102 TRP A CA 1
ATOM 722 C C . TRP A 1 102 ? 6.034 8.894 14.082 1.00 72.81 102 TRP A C 1
ATOM 724 O O . TRP A 1 102 ? 5.900 10.014 13.597 1.00 72.81 102 TRP A O 1
ATOM 734 N N . SER A 1 103 ? 6.204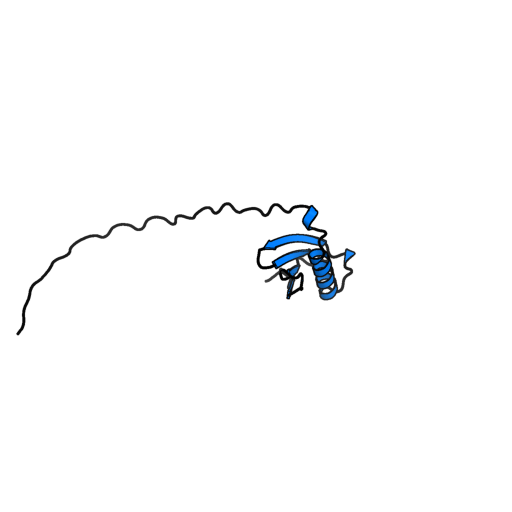 8.561 15.366 1.00 52.56 103 SER A N 1
ATOM 735 C CA . SER A 1 103 ? 6.468 9.337 16.587 1.00 52.56 103 SER A CA 1
ATOM 736 C C . SER A 1 103 ? 6.055 10.805 16.642 1.00 52.56 103 SER A C 1
ATOM 738 O O . SER A 1 103 ? 6.744 11.647 16.034 1.00 52.56 103 SER A O 1
#

Radius of gyration: 26.51 Å; chains: 1; bounding box: 88×47×31 Å

pLDDT: mean 78.84, std 21.25, range [41.66, 97.94]

Sequence (103 aa):
MGKPMRAASIALLTALPLLASCDAPATTPMATSRGVQGPIVSACRAEVARKVGVSVAEVRPVDVIRTPSGTEVRALAPGRKAPWACSANRDGVILSVLYTGWS

Organism: NCBI:txid2589815

Secondary structure (DSSP, 8-state):
--------------------------------GGGTTSHHHHHHHHHHHHHHTS-GGG-EEEEEEEETTEEEEEEE-TT-SSPEEEEEETT--EEEEEE----

Foldseek 3Di:
DDDDDDDDDDDDDDDDDDDPPPPPPPPPPPQDVVQCPDPLNLVLLVVVCVVVVHDSVQKAWDDWDQDQQFIWTWIDHPPAPATWIWTAGPVSHTDDIGGPDDD